Protein AF-A0A819B5K1-F1 (afdb_monomer_lite)

Structure (mmCIF, N/CA/C/O backbone):
data_AF-A0A819B5K1-F1
#
_entry.id   AF-A0A819B5K1-F1
#
loop_
_atom_site.group_PDB
_atom_site.id
_atom_site.type_symbol
_atom_site.label_atom_id
_atom_site.label_alt_id
_atom_site.label_comp_id
_atom_site.label_asym_id
_atom_site.label_entity_id
_atom_site.label_seq_id
_atom_site.pdbx_PDB_ins_code
_atom_site.Cartn_x
_atom_site.Cartn_y
_atom_site.Cartn_z
_atom_site.occupancy
_atom_site.B_iso_or_equiv
_atom_site.auth_seq_id
_atom_site.auth_comp_id
_atom_site.auth_asym_id
_atom_site.auth_atom_id
_atom_site.pdbx_PDB_model_num
ATOM 1 N N . MET A 1 1 ? 9.328 26.480 16.493 1.00 35.31 1 MET A N 1
ATOM 2 C CA . MET A 1 1 ? 9.119 25.125 17.050 1.00 35.31 1 MET A CA 1
ATOM 3 C C . MET A 1 1 ? 9.255 24.134 15.900 1.00 35.31 1 MET A C 1
ATOM 5 O O . MET A 1 1 ? 8.319 23.966 15.135 1.00 35.31 1 MET A O 1
ATOM 9 N N . ALA A 1 2 ? 10.462 23.610 15.668 1.00 34.81 2 ALA A N 1
ATOM 10 C CA . ALA A 1 2 ? 10.721 22.698 14.555 1.00 34.81 2 ALA A CA 1
ATOM 11 C C . ALA A 1 2 ? 10.109 21.332 14.885 1.00 34.81 2 ALA A C 1
ATOM 13 O O . ALA A 1 2 ? 10.538 20.687 15.842 1.00 34.81 2 ALA A O 1
ATOM 14 N N . ALA A 1 3 ? 9.091 20.917 14.130 1.00 39.88 3 ALA A N 1
ATOM 15 C CA . ALA A 1 3 ? 8.594 19.552 14.192 1.00 39.88 3 ALA A CA 1
ATOM 16 C C . ALA A 1 3 ? 9.758 18.630 13.818 1.00 39.88 3 ALA A C 1
ATOM 18 O O . ALA A 1 3 ? 10.223 18.624 12.678 1.00 39.88 3 ALA A O 1
ATOM 19 N N . ARG A 1 4 ? 10.286 17.911 14.809 1.00 41.31 4 ARG A N 1
ATOM 20 C CA . ARG A 1 4 ? 11.267 16.856 14.587 1.00 41.31 4 ARG A CA 1
ATOM 21 C C . ARG A 1 4 ? 10.591 15.841 13.672 1.00 41.31 4 ARG A C 1
ATOM 23 O O . ARG A 1 4 ? 9.619 15.210 14.072 1.00 41.31 4 ARG A O 1
ATOM 30 N N . TYR A 1 5 ? 11.051 15.752 12.428 1.00 45.34 5 TYR A N 1
ATOM 31 C CA . TYR A 1 5 ? 10.658 14.689 11.514 1.00 45.34 5 TYR A CA 1
ATOM 32 C C . TYR A 1 5 ? 11.226 13.390 12.089 1.00 45.34 5 TYR A C 1
ATOM 34 O O . TYR A 1 5 ? 12.368 13.028 11.817 1.00 45.34 5 TYR A O 1
ATOM 42 N N . GLU A 1 6 ? 10.470 12.732 12.967 1.00 43.75 6 GLU A N 1
ATOM 43 C CA . GLU A 1 6 ? 10.758 11.356 13.343 1.00 43.75 6 GLU A CA 1
ATOM 44 C C . GLU A 1 6 ? 10.614 10.526 12.071 1.00 43.75 6 GLU A C 1
ATOM 46 O O . GLU A 1 6 ? 9.514 10.303 11.561 1.00 43.75 6 GLU A O 1
ATOM 51 N N . ALA A 1 7 ? 11.751 10.134 11.500 1.00 47.50 7 ALA A N 1
ATOM 52 C CA . ALA A 1 7 ? 11.780 9.184 10.411 1.00 47.50 7 ALA A CA 1
ATOM 53 C C . ALA A 1 7 ? 11.203 7.874 10.955 1.00 47.50 7 ALA A C 1
ATOM 55 O O . ALA A 1 7 ? 11.883 7.138 11.668 1.00 47.50 7 ALA A O 1
ATOM 56 N N . THR A 1 8 ? 9.928 7.602 10.670 1.00 53.41 8 THR A N 1
ATOM 57 C CA . THR A 1 8 ? 9.326 6.312 11.002 1.00 53.41 8 THR A CA 1
ATOM 58 C C . THR A 1 8 ? 10.206 5.228 10.387 1.00 53.41 8 THR A C 1
ATOM 60 O O . THR A 1 8 ? 10.459 5.309 9.177 1.00 53.41 8 THR A O 1
ATOM 63 N N . PRO A 1 9 ? 10.699 4.256 11.178 1.00 64.06 9 PRO A N 1
ATOM 64 C CA . PRO A 1 9 ? 11.580 3.223 10.664 1.00 64.06 9 PRO A CA 1
ATOM 65 C C . PRO A 1 9 ? 10.890 2.545 9.485 1.00 64.06 9 PRO A C 1
ATOM 67 O O . PRO A 1 9 ? 9.736 2.120 9.583 1.00 64.06 9 PRO A O 1
ATOM 70 N N . ILE A 1 10 ? 11.581 2.530 8.346 1.00 67.38 10 ILE A N 1
ATOM 71 C CA . ILE A 1 10 ? 11.067 1.940 7.116 1.00 67.38 10 ILE A CA 1
ATOM 72 C C . ILE A 1 10 ? 10.837 0.453 7.408 1.00 67.38 10 ILE A C 1
ATOM 74 O O . ILE A 1 10 ? 11.781 -0.229 7.816 1.00 67.38 10 ILE A O 1
ATOM 78 N N . PRO A 1 11 ? 9.606 -0.061 7.260 1.00 75.31 11 PRO A N 1
ATOM 79 C CA . PRO A 1 11 ? 9.344 -1.457 7.554 1.00 75.31 11 PRO A CA 1
ATOM 80 C C . PRO A 1 11 ? 10.108 -2.338 6.565 1.00 75.31 11 PRO A C 1
ATOM 82 O O . PRO A 1 11 ? 10.096 -2.093 5.359 1.00 75.31 11 PRO A O 1
ATOM 85 N N . ASN A 1 12 ? 10.767 -3.374 7.081 1.00 84.56 12 ASN A N 1
ATOM 86 C CA . ASN A 1 12 ? 11.385 -4.389 6.241 1.00 84.56 12 ASN A CA 1
ATOM 87 C C . ASN A 1 12 ? 10.279 -5.259 5.627 1.00 84.56 12 ASN A C 1
ATOM 89 O O . ASN A 1 12 ? 9.574 -5.958 6.357 1.00 84.56 12 ASN A O 1
ATOM 93 N N . LEU A 1 13 ? 10.119 -5.191 4.305 1.00 87.75 13 LEU A N 1
ATOM 94 C CA . LEU A 1 13 ? 9.185 -6.024 3.556 1.00 87.75 13 LEU A CA 1
ATOM 95 C C . LEU A 1 13 ? 9.980 -7.047 2.730 1.00 87.75 13 LEU A C 1
ATOM 97 O O . LEU A 1 13 ? 10.625 -6.663 1.752 1.00 87.75 13 LEU A O 1
ATOM 101 N N . PRO A 1 14 ? 9.940 -8.345 3.078 1.00 87.88 14 PRO A N 1
ATOM 102 C CA . PRO A 1 14 ? 10.664 -9.374 2.341 1.00 87.88 14 PRO A CA 1
ATOM 103 C C . PRO A 1 14 ? 10.346 -9.353 0.842 1.00 87.88 14 PRO A C 1
ATOM 105 O O . PRO A 1 14 ? 9.191 -9.251 0.439 1.00 87.88 14 PRO A O 1
ATOM 108 N N . GLY A 1 15 ? 11.386 -9.447 0.011 1.00 87.69 15 GLY A N 1
ATOM 109 C CA . GLY A 1 15 ? 11.261 -9.377 -1.450 1.00 87.69 15 GLY A CA 1
ATOM 110 C C . GLY A 1 15 ? 11.228 -7.956 -2.022 1.00 87.69 15 GLY A C 1
ATOM 111 O O . GLY A 1 15 ? 11.293 -7.803 -3.241 1.00 87.69 15 GLY A O 1
ATOM 112 N N . TYR A 1 16 ? 11.205 -6.919 -1.179 1.00 90.69 16 TYR A N 1
ATOM 113 C CA . TYR A 1 16 ? 11.174 -5.525 -1.612 1.00 90.69 16 TYR A CA 1
ATOM 114 C C . TYR A 1 16 ? 12.228 -4.682 -0.891 1.00 90.69 16 TYR A C 1
ATOM 116 O O . TYR A 1 16 ? 12.318 -4.658 0.332 1.00 90.69 16 TYR A O 1
ATOM 124 N N . ALA A 1 17 ? 12.997 -3.915 -1.658 1.00 91.00 17 ALA A N 1
ATOM 125 C CA . ALA A 1 17 ? 13.860 -2.869 -1.128 1.00 91.00 17 ALA A CA 1
ATOM 126 C C . ALA A 1 17 ? 13.085 -1.544 -1.125 1.00 91.00 17 ALA A C 1
ATOM 128 O O . ALA A 1 17 ? 12.918 -0.927 -2.182 1.00 91.00 17 ALA A O 1
ATOM 129 N N . LEU A 1 18 ? 12.584 -1.124 0.042 1.00 91.00 18 LEU A N 1
ATOM 130 C CA . LEU A 1 18 ? 11.949 0.188 0.212 1.00 91.00 18 LEU A CA 1
ATOM 131 C C . LEU A 1 18 ? 13.004 1.299 0.100 1.00 91.00 18 LEU A C 1
ATOM 133 O O . LEU A 1 18 ? 14.098 1.192 0.648 1.00 91.00 18 LEU A O 1
ATOM 137 N N . GLY A 1 19 ? 12.664 2.359 -0.627 1.00 89.81 19 GLY A N 1
ATOM 138 C CA . GLY A 1 19 ? 13.517 3.510 -0.898 1.00 89.81 19 GLY A CA 1
ATOM 139 C C . GLY A 1 19 ? 12.874 4.818 -0.445 1.00 89.81 19 GLY A C 1
ATOM 140 O O . GLY A 1 19 ? 12.393 4.938 0.680 1.00 89.81 19 GLY A O 1
ATOM 141 N N . GLU A 1 20 ? 12.889 5.817 -1.328 1.00 92.00 20 GLU A N 1
ATOM 142 C CA . GLU A 1 20 ? 12.398 7.166 -1.037 1.00 92.00 20 GLU A CA 1
ATOM 143 C C . GLU A 1 20 ? 10.905 7.207 -0.673 1.00 92.00 20 GLU A C 1
ATOM 145 O O . GLU A 1 20 ? 10.078 6.442 -1.184 1.00 92.00 20 GLU A O 1
ATOM 150 N N . LYS A 1 21 ? 10.551 8.144 0.209 1.00 94.31 21 LYS A N 1
ATOM 151 C CA . LYS A 1 21 ? 9.162 8.458 0.539 1.00 94.31 21 LYS A CA 1
ATOM 152 C C . LYS A 1 21 ? 8.535 9.236 -0.617 1.00 94.31 21 LYS A C 1
ATOM 154 O O . LYS A 1 21 ? 9.012 10.308 -0.967 1.00 94.31 21 LYS A O 1
ATOM 159 N N . LEU A 1 22 ? 7.435 8.716 -1.151 1.00 95.25 22 LEU A N 1
ATOM 160 C CA . LEU A 1 22 ? 6.654 9.348 -2.216 1.00 95.25 22 LEU A CA 1
ATOM 161 C C . LEU A 1 22 ? 5.588 10.299 -1.662 1.00 95.25 22 LEU A C 1
ATOM 163 O O . LEU A 1 22 ? 5.255 11.295 -2.292 1.00 95.25 22 LEU A O 1
ATOM 167 N N . GLY A 1 23 ? 5.054 10.006 -0.474 1.00 94.31 23 GLY A N 1
ATOM 168 C CA . GLY A 1 23 ? 4.037 10.839 0.161 1.00 94.31 23 GLY A CA 1
ATOM 169 C C . GLY A 1 23 ? 3.688 10.378 1.571 1.00 94.31 23 GLY A C 1
ATOM 170 O O . GLY A 1 23 ? 4.034 9.273 1.985 1.00 94.31 23 GLY A O 1
ATOM 171 N N . ALA A 1 24 ? 3.010 11.230 2.336 1.00 93.25 24 ALA A N 1
ATOM 172 C CA . ALA A 1 24 ? 2.382 10.855 3.601 1.00 93.25 24 ALA A CA 1
ATOM 173 C C . ALA A 1 24 ? 1.045 11.566 3.759 1.00 93.25 24 ALA A C 1
ATOM 175 O O . ALA A 1 24 ? 0.886 12.706 3.330 1.00 93.25 24 ALA A O 1
ATOM 176 N N . GLY A 1 25 ? 0.116 10.889 4.420 1.00 87.44 25 GLY A N 1
ATOM 177 C CA . GLY A 1 25 ? -1.173 11.437 4.804 1.00 87.44 25 GLY A CA 1
ATOM 178 C C . GLY A 1 25 ? -1.661 10.827 6.110 1.00 87.44 25 GLY A C 1
ATOM 179 O O . GLY A 1 25 ? -0.972 10.030 6.747 1.00 87.44 25 GLY A O 1
ATOM 180 N N . SER A 1 26 ? -2.889 11.173 6.484 1.00 83.56 26 SER A N 1
ATOM 181 C CA . SER A 1 26 ? -3.562 10.684 7.695 1.00 83.56 26 SER A CA 1
ATOM 182 C C . SER A 1 26 ? -3.617 9.155 7.799 1.00 83.56 26 SER A C 1
ATOM 184 O O . SER A 1 26 ? -3.612 8.610 8.898 1.00 83.56 26 SER A O 1
ATOM 186 N N . PHE A 1 27 ? -3.643 8.459 6.662 1.00 82.19 27 PHE A N 1
AT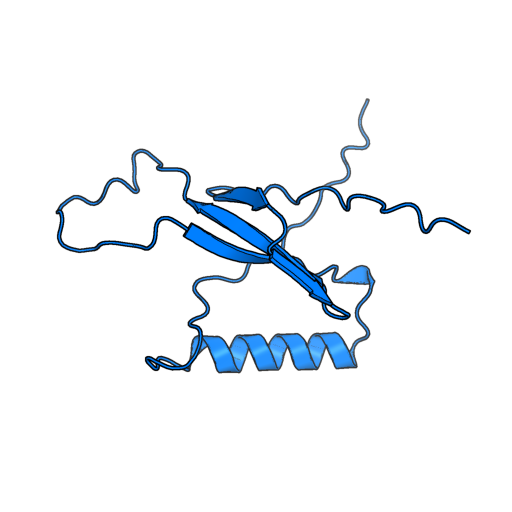OM 187 C CA . PHE A 1 27 ? -3.779 7.004 6.598 1.00 82.19 27 PHE A CA 1
ATOM 188 C C . PHE A 1 27 ? -2.451 6.256 6.455 1.00 82.19 27 PHE A C 1
ATOM 190 O O . PHE A 1 27 ? -2.472 5.036 6.326 1.00 82.19 27 PHE A O 1
ATOM 197 N N . GLY A 1 28 ? -1.309 6.948 6.452 1.00 90.25 28 GLY A N 1
ATOM 198 C CA . GLY A 1 28 ? 0.006 6.313 6.392 1.00 90.25 28 GLY A CA 1
ATOM 199 C C . GLY A 1 28 ? 0.994 6.990 5.449 1.00 90.25 28 GLY A C 1
ATOM 200 O O . GLY A 1 28 ? 0.761 8.083 4.926 1.00 90.25 28 GLY A O 1
ATOM 201 N N . THR A 1 29 ? 2.109 6.303 5.223 1.00 92.50 29 THR A N 1
ATOM 202 C CA . THR A 1 29 ? 3.231 6.785 4.409 1.00 92.50 29 THR A CA 1
ATOM 203 C C . THR A 1 29 ? 3.417 5.884 3.199 1.00 92.50 29 THR A C 1
ATOM 205 O O . THR A 1 29 ? 3.398 4.664 3.333 1.00 92.50 29 THR A O 1
ATOM 208 N N . VAL A 1 30 ? 3.611 6.471 2.021 1.00 94.75 30 VAL A N 1
ATOM 209 C CA . VAL A 1 30 ? 3.854 5.744 0.773 1.00 94.75 30 VAL A CA 1
ATOM 210 C C . VAL A 1 30 ? 5.333 5.825 0.422 1.00 94.75 30 VAL A C 1
ATOM 212 O O . VAL A 1 30 ? 5.898 6.918 0.351 1.00 94.75 30 VAL A O 1
ATOM 215 N N . TYR A 1 31 ? 5.947 4.674 0.171 1.00 94.69 31 TYR A N 1
ATOM 216 C CA . TYR A 1 31 ? 7.337 4.548 -0.252 1.00 94.69 31 TYR A CA 1
ATOM 217 C C . TYR A 1 31 ? 7.422 3.955 -1.650 1.00 94.69 31 TYR A C 1
ATOM 219 O O . TYR A 1 31 ? 6.613 3.108 -2.033 1.00 94.69 31 TYR A O 1
ATOM 227 N N . LYS A 1 3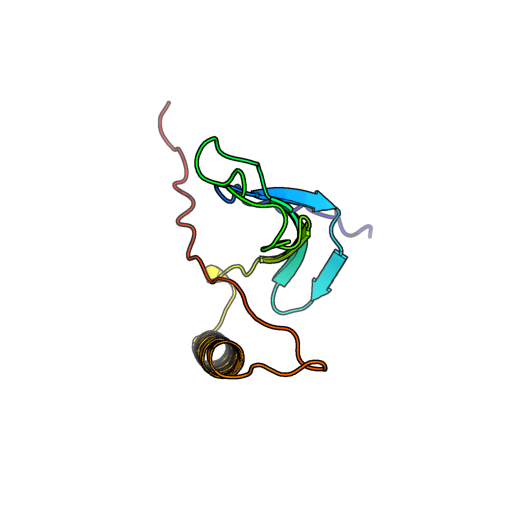2 ? 8.443 4.363 -2.396 1.00 94.50 32 LYS A N 1
ATOM 228 C CA . LYS A 1 32 ? 8.873 3.651 -3.594 1.00 94.50 32 LYS A CA 1
ATOM 229 C C . LYS A 1 32 ? 9.611 2.396 -3.165 1.00 94.50 32 LYS A C 1
ATOM 231 O O . LYS A 1 32 ? 10.441 2.457 -2.263 1.00 94.50 32 LYS A O 1
ATOM 236 N N . ALA A 1 33 ? 9.365 1.279 -3.825 1.00 93.81 33 ALA A N 1
ATOM 237 C CA . ALA A 1 33 ? 10.049 0.030 -3.541 1.00 93.81 33 ALA A CA 1
ATOM 238 C C . ALA A 1 33 ? 10.516 -0.642 -4.821 1.00 93.81 33 ALA A C 1
ATOM 240 O O . ALA A 1 33 ? 9.832 -0.589 -5.840 1.00 93.81 33 ALA A O 1
ATOM 241 N N . ARG A 1 34 ? 11.684 -1.273 -4.765 1.00 92.12 34 ARG A N 1
ATOM 242 C CA . ARG A 1 34 ? 12.220 -2.094 -5.850 1.00 92.12 34 ARG A CA 1
ATOM 243 C C . ARG A 1 34 ? 12.007 -3.561 -5.517 1.00 92.12 34 ARG A C 1
ATOM 245 O O . ARG A 1 34 ? 12.329 -3.975 -4.406 1.00 92.12 34 ARG A O 1
ATOM 252 N N . LEU A 1 35 ? 11.516 -4.342 -6.473 1.00 89.38 35 LEU A N 1
ATOM 253 C CA . LEU A 1 35 ? 11.480 -5.795 -6.324 1.00 89.38 35 LEU A CA 1
ATOM 254 C C . LEU A 1 35 ? 12.915 -6.328 -6.251 1.00 89.38 35 LEU A C 1
ATOM 256 O O . LEU A 1 35 ? 13.738 -6.007 -7.109 1.00 89.38 35 LEU A O 1
ATOM 260 N N . ILE A 1 36 ? 13.221 -7.123 -5.229 1.00 87.19 36 ILE A N 1
ATOM 261 C CA . ILE A 1 36 ? 14.511 -7.800 -5.101 1.00 87.19 36 ILE A CA 1
ATOM 262 C C . ILE A 1 36 ? 14.425 -9.079 -5.940 1.00 87.19 36 ILE A C 1
ATOM 264 O O . ILE A 1 36 ? 13.626 -9.955 -5.602 1.00 87.19 36 ILE A O 1
ATOM 268 N N . PRO A 1 37 ? 15.211 -9.216 -7.025 1.00 76.81 37 PRO A N 1
ATOM 269 C CA . PRO A 1 37 ? 15.195 -10.425 -7.833 1.00 76.81 37 PRO A CA 1
ATOM 270 C C . PRO A 1 37 ? 15.645 -11.608 -6.978 1.00 76.81 37 PRO A C 1
ATOM 272 O O . PRO A 1 37 ? 16.779 -11.655 -6.506 1.00 76.81 37 PRO A O 1
ATOM 275 N N . THR A 1 38 ? 14.757 -12.571 -6.777 1.00 71.56 38 THR A N 1
ATOM 276 C CA . THR A 1 38 ? 15.113 -13.878 -6.226 1.00 71.56 38 THR A CA 1
ATOM 277 C C . THR A 1 38 ? 15.426 -14.828 -7.378 1.00 71.56 38 THR A C 1
ATOM 279 O O . THR A 1 38 ? 14.936 -14.657 -8.495 1.00 71.56 38 THR A O 1
ATOM 282 N N . SER A 1 39 ? 16.232 -15.863 -7.133 1.00 59.75 39 SER A N 1
ATOM 283 C CA . SER A 1 39 ? 16.562 -16.886 -8.141 1.00 59.75 39 SER A CA 1
ATOM 284 C C . SER A 1 39 ? 15.323 -17.544 -8.776 1.00 59.75 39 SER A C 1
ATOM 286 O O . SER A 1 39 ? 15.406 -18.029 -9.900 1.00 59.75 39 SER A O 1
ATOM 288 N N . GLN A 1 40 ? 14.171 -17.496 -8.097 1.00 56.69 40 GLN A N 1
ATOM 289 C CA . GLN A 1 40 ? 12.868 -17.993 -8.558 1.00 56.69 40 GLN A CA 1
ATOM 290 C C . GLN A 1 40 ? 12.017 -16.963 -9.322 1.00 56.69 40 GLN A C 1
ATOM 292 O O . GLN A 1 40 ? 11.047 -17.339 -9.970 1.00 56.69 40 GLN A O 1
ATOM 297 N N . SER A 1 41 ? 12.342 -15.670 -9.246 1.00 54.06 41 SER A N 1
ATOM 298 C CA . SER A 1 41 ? 11.592 -14.591 -9.912 1.00 54.06 41 SER A CA 1
ATOM 299 C C . SER A 1 41 ? 12.286 -14.061 -11.167 1.00 54.06 41 SER A C 1
ATOM 301 O O . SER A 1 41 ? 11.853 -13.062 -11.740 1.00 54.06 41 SER A O 1
ATOM 303 N N . ARG A 1 42 ? 13.325 -14.761 -11.646 1.00 53.53 42 ARG A N 1
ATOM 304 C CA . ARG A 1 42 ? 13.898 -14.541 -12.977 1.00 53.53 42 ARG A CA 1
ATOM 305 C C . ARG A 1 42 ? 12.840 -14.961 -14.010 1.00 53.53 42 ARG A C 1
ATOM 307 O O . ARG A 1 42 ? 12.519 -16.148 -14.069 1.00 53.53 42 ARG A O 1
ATOM 314 N N . PRO A 1 43 ? 12.253 -14.035 -14.787 1.00 52.78 43 PRO A N 1
ATOM 315 C CA . PRO A 1 43 ? 11.238 -14.404 -15.762 1.00 52.78 43 PRO A CA 1
ATOM 316 C C . PRO A 1 43 ? 11.874 -15.342 -16.792 1.00 52.78 43 PRO A C 1
ATOM 318 O O . PRO A 1 43 ? 12.860 -14.996 -17.439 1.00 52.78 43 PRO A O 1
ATOM 321 N N . SER A 1 44 ? 11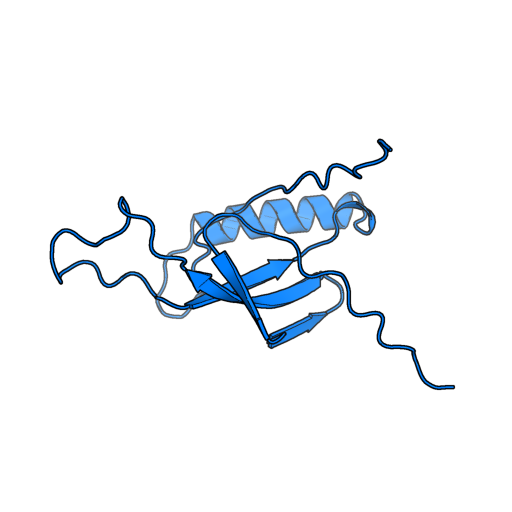.324 -16.549 -16.920 1.00 49.88 44 SER A N 1
ATOM 322 C CA . SER A 1 44 ? 11.775 -17.598 -17.845 1.00 49.88 44 SER A CA 1
ATOM 323 C C . SER A 1 44 ? 11.509 -17.273 -19.321 1.00 49.88 44 SER A C 1
ATOM 325 O O . SER A 1 44 ? 11.818 -18.064 -20.203 1.00 49.88 44 SER A O 1
ATOM 327 N N . SER A 1 45 ? 10.966 -16.096 -19.619 1.00 49.09 45 SER A N 1
ATOM 328 C CA . SER A 1 45 ? 10.845 -15.541 -20.962 1.00 49.09 45 SER A CA 1
ATOM 329 C C . SER A 1 45 ? 10.646 -14.030 -20.848 1.00 49.09 45 SER A C 1
ATOM 331 O O . SER A 1 45 ? 10.032 -13.546 -19.897 1.00 49.09 45 SER A O 1
ATOM 333 N N . ALA A 1 46 ? 11.135 -13.266 -21.822 1.00 53.41 46 ALA A N 1
ATOM 334 C CA . ALA A 1 46 ? 11.003 -11.808 -21.889 1.00 53.41 46 ALA A CA 1
ATOM 335 C C . ALA A 1 46 ? 9.542 -11.297 -22.029 1.00 53.41 46 ALA A C 1
ATOM 337 O O . ALA A 1 46 ? 9.328 -10.121 -22.299 1.00 53.41 46 ALA A O 1
ATOM 338 N N . ALA A 1 47 ? 8.533 -12.161 -21.854 1.00 46.44 47 ALA A N 1
ATOM 339 C CA . ALA A 1 47 ? 7.130 -11.914 -22.184 1.00 46.44 47 ALA A CA 1
ATOM 340 C C . ALA A 1 47 ? 6.223 -11.593 -20.978 1.00 46.44 47 ALA A C 1
ATOM 342 O O . ALA A 1 47 ? 5.023 -11.406 -21.143 1.00 46.44 47 ALA A O 1
ATOM 343 N N . CYS A 1 48 ? 6.758 -11.501 -19.758 1.00 48.00 48 CYS A N 1
ATOM 344 C CA . CYS A 1 48 ? 5.994 -11.060 -18.584 1.00 48.00 48 CYS A CA 1
ATOM 345 C C . CYS A 1 48 ? 6.783 -9.993 -17.822 1.00 48.00 48 CYS A C 1
ATOM 347 O O . CYS A 1 48 ? 7.348 -10.263 -16.761 1.00 48.00 48 CYS A O 1
ATOM 349 N N . ALA A 1 49 ? 6.865 -8.786 -18.387 1.00 61.75 49 ALA A N 1
ATOM 350 C CA . ALA A 1 49 ? 7.514 -7.636 -17.764 1.00 61.75 49 ALA A CA 1
ATOM 351 C C . ALA A 1 49 ? 6.726 -7.188 -16.521 1.00 61.75 49 ALA A C 1
ATOM 353 O O . ALA A 1 49 ? 5.903 -6.277 -16.576 1.00 61.75 49 ALA A O 1
ATOM 354 N N . ARG A 1 50 ? 6.941 -7.855 -15.381 1.00 64.69 50 ARG A N 1
ATOM 355 C CA . ARG A 1 50 ? 6.466 -7.342 -14.093 1.00 64.69 50 ARG A CA 1
ATOM 356 C C . ARG A 1 50 ? 7.133 -5.986 -13.832 1.00 64.69 50 ARG A C 1
ATOM 358 O O . ARG A 1 50 ? 8.314 -5.835 -14.153 1.00 64.69 50 ARG A O 1
ATOM 365 N N . PRO A 1 51 ? 6.423 -5.007 -13.248 1.00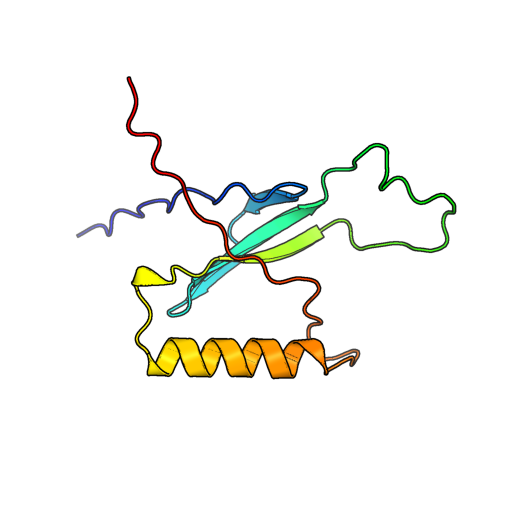 72.25 51 PRO A N 1
ATOM 366 C CA . PRO A 1 51 ? 7.034 -3.729 -12.921 1.00 72.25 51 PRO A CA 1
ATOM 367 C C . PRO A 1 51 ? 8.179 -3.935 -11.923 1.00 72.25 51 PRO A C 1
ATOM 369 O O . PRO A 1 51 ? 8.054 -4.674 -10.949 1.00 72.25 51 PRO A O 1
ATOM 372 N N . ASN A 1 52 ? 9.309 -3.268 -12.161 1.00 82.69 52 ASN A N 1
ATOM 373 C CA . ASN A 1 52 ? 10.471 -3.332 -11.267 1.00 82.69 52 ASN A CA 1
ATOM 374 C C . ASN A 1 52 ? 10.293 -2.467 -10.008 1.00 82.69 52 ASN A C 1
ATOM 376 O O . ASN A 1 52 ? 11.017 -2.648 -9.025 1.00 82.69 52 ASN A O 1
ATOM 380 N N . PHE A 1 53 ? 9.352 -1.519 -10.050 1.00 91.81 53 PHE A N 1
ATOM 381 C CA . PHE A 1 53 ? 9.078 -0.567 -8.984 1.00 91.81 53 PHE A CA 1
ATOM 382 C C . PHE A 1 53 ? 7.611 -0.598 -8.566 1.00 91.81 53 PHE A C 1
ATOM 384 O O . PHE A 1 53 ? 6.722 -0.732 -9.402 1.00 91.81 53 PHE A O 1
ATOM 391 N N . PHE A 1 54 ? 7.380 -0.415 -7.269 1.00 94.25 54 PHE A N 1
ATOM 392 C CA . PHE A 1 54 ? 6.068 -0.450 -6.634 1.00 94.25 54 PHE A CA 1
ATOM 393 C C . PHE A 1 54 ? 5.900 0.724 -5.672 1.00 94.25 54 PHE A C 1
ATOM 395 O O . PHE A 1 54 ? 6.880 1.245 -5.133 1.00 94.25 54 PHE A O 1
ATOM 402 N N . ALA A 1 55 ? 4.650 1.107 -5.430 1.00 95.12 55 ALA A N 1
ATOM 403 C CA . ALA A 1 55 ? 4.279 1.989 -4.334 1.00 95.12 55 ALA A CA 1
ATOM 404 C C . ALA A 1 55 ? 3.795 1.138 -3.152 1.00 95.12 55 ALA A C 1
ATOM 406 O O . ALA A 1 55 ? 2.854 0.359 -3.292 1.00 95.12 55 ALA A O 1
ATOM 407 N N . ILE A 1 56 ? 4.429 1.288 -1.991 1.00 94.19 56 ILE A N 1
ATOM 408 C CA . ILE A 1 56 ? 4.060 0.580 -0.761 1.00 94.19 56 ILE A CA 1
ATOM 409 C C . ILE A 1 56 ? 3.492 1.591 0.225 1.00 94.19 56 ILE A C 1
ATOM 411 O O . ILE A 1 56 ? 4.219 2.447 0.729 1.00 94.19 56 ILE A O 1
ATOM 415 N N . LYS A 1 57 ? 2.191 1.484 0.507 1.00 93.75 57 LYS A N 1
ATOM 416 C CA . LYS A 1 57 ? 1.502 2.276 1.532 1.00 93.75 57 LYS A CA 1
ATOM 417 C C . LYS A 1 57 ? 1.615 1.563 2.881 1.00 93.75 57 LYS A C 1
ATOM 419 O O . LYS A 1 57 ? 0.958 0.555 3.120 1.00 93.75 57 LYS A O 1
ATOM 424 N N . CYS A 1 58 ? 2.445 2.099 3.766 1.00 92.44 58 CYS A N 1
ATOM 425 C CA . CYS A 1 58 ? 2.658 1.604 5.120 1.00 92.44 58 CYS A CA 1
ATOM 426 C C . CYS A 1 58 ? 1.651 2.243 6.075 1.00 92.44 58 CYS A C 1
ATOM 428 O O . CYS A 1 58 ? 1.604 3.469 6.208 1.00 92.44 58 CYS A O 1
ATOM 430 N N . ILE A 1 59 ? 0.872 1.410 6.762 1.00 91.12 59 ILE A N 1
ATOM 431 C CA . ILE A 1 59 ? -0.221 1.849 7.632 1.00 91.12 59 ILE A CA 1
ATOM 432 C C . ILE A 1 59 ? 0.006 1.292 9.034 1.00 91.12 59 ILE A C 1
ATOM 434 O O . ILE A 1 59 ? 0.115 0.081 9.226 1.00 91.12 59 ILE A O 1
ATOM 438 N N . ASN A 1 60 ? 0.063 2.173 10.034 1.00 88.69 60 ASN A N 1
ATOM 439 C CA . ASN A 1 60 ? 0.196 1.747 11.421 1.00 88.69 60 ASN A CA 1
ATOM 440 C C . ASN A 1 60 ? -1.169 1.320 11.969 1.00 88.69 60 ASN A C 1
ATOM 442 O O . ASN A 1 60 ? -1.983 2.149 12.363 1.00 88.69 60 ASN A O 1
ATOM 446 N N . ARG A 1 61 ? -1.418 0.008 12.043 1.00 86.25 61 ARG A N 1
ATOM 447 C CA . ARG A 1 61 ? -2.700 -0.526 12.533 1.00 86.25 61 ARG A CA 1
ATOM 448 C C . ARG A 1 61 ? -3.063 -0.040 13.942 1.00 86.25 61 ARG A C 1
ATOM 450 O O . ARG A 1 61 ? -4.248 0.078 14.241 1.00 86.25 61 ARG A O 1
ATOM 457 N N . LYS A 1 62 ? -2.069 0.249 14.793 1.00 85.88 62 LYS A N 1
ATOM 458 C CA . LYS A 1 62 ? -2.284 0.690 16.183 1.00 85.88 62 LYS A CA 1
ATOM 459 C C . LYS A 1 62 ? -2.904 2.086 16.275 1.00 85.88 62 LYS A C 1
ATOM 461 O O . LYS A 1 62 ? -3.523 2.391 17.284 1.00 85.88 62 LYS A O 1
ATOM 466 N N . THR A 1 63 ? -2.745 2.920 15.247 1.00 86.00 63 THR A N 1
ATOM 467 C CA . THR A 1 63 ? -3.277 4.292 15.231 1.00 86.00 63 THR A CA 1
ATOM 468 C C . THR A 1 63 ? -4.661 4.383 14.589 1.00 86.00 63 THR A C 1
ATOM 470 O O . THR A 1 63 ? -5.206 5.476 14.472 1.00 86.00 63 THR A O 1
ATOM 473 N N . LEU A 1 64 ? -5.232 3.261 14.138 1.00 87.56 64 LEU A N 1
ATOM 474 C CA . LEU A 1 64 ? -6.530 3.235 13.469 1.00 87.56 64 LEU A CA 1
ATOM 475 C C . LEU A 1 64 ? -7.656 2.944 14.462 1.00 87.56 64 LEU A C 1
ATOM 477 O O . LEU A 1 64 ? -7.566 2.010 15.259 1.00 87.56 64 LEU A O 1
ATOM 481 N N . THR A 1 65 ? -8.753 3.692 14.353 1.00 92.94 65 THR A N 1
ATOM 482 C CA . THR A 1 65 ? -10.018 3.354 15.018 1.00 92.94 65 THR A CA 1
ATOM 483 C C . THR A 1 65 ? -10.672 2.153 14.334 1.00 92.94 65 THR A C 1
ATOM 485 O O . THR A 1 65 ? -10.353 1.838 13.186 1.00 92.94 65 THR A O 1
ATOM 488 N N . LYS A 1 66 ? -11.633 1.506 15.005 1.00 92.19 66 LYS A N 1
ATOM 489 C CA . LYS A 1 66 ? -12.401 0.395 14.421 1.00 92.19 66 LYS A CA 1
ATOM 490 C C . LYS A 1 66 ? -13.063 0.796 13.096 1.00 92.19 66 LYS A C 1
ATOM 492 O O . LYS A 1 66 ? -12.893 0.108 12.100 1.00 92.19 66 LYS A O 1
ATOM 497 N N . THR A 1 67 ? -13.689 1.972 13.054 1.00 94.12 67 THR A N 1
ATOM 498 C CA . THR A 1 67 ? -14.291 2.525 11.833 1.00 94.12 67 THR A CA 1
ATOM 499 C C . THR A 1 67 ? -13.268 2.683 10.708 1.00 94.12 67 THR A C 1
ATOM 501 O O . THR A 1 67 ? -13.524 2.278 9.578 1.00 94.12 67 THR A O 1
ATOM 504 N N . THR A 1 68 ? -12.084 3.233 10.996 1.00 89.94 68 THR A N 1
ATOM 505 C CA . THR A 1 68 ? -11.039 3.405 9.974 1.00 89.94 68 THR A CA 1
ATOM 506 C C . THR A 1 68 ? -10.459 2.066 9.517 1.00 89.94 68 THR A C 1
ATOM 508 O O . THR A 1 68 ? -10.101 1.921 8.350 1.00 89.94 68 THR A O 1
ATOM 511 N N . GLN A 1 69 ? -10.390 1.068 10.402 1.00 91.88 69 GLN A N 1
ATOM 512 C CA . GLN A 1 69 ? -10.011 -0.295 10.026 1.00 91.88 69 GLN A CA 1
ATOM 513 C C . GLN A 1 69 ? -11.042 -0.925 9.081 1.00 91.88 69 GLN A C 1
ATOM 515 O O . GLN A 1 69 ? -10.646 -1.511 8.076 1.00 91.88 69 GLN A O 1
ATOM 520 N N . ASP A 1 70 ? -12.340 -0.757 9.343 1.00 93.69 70 ASP A N 1
ATOM 521 C CA . ASP A 1 70 ? -13.407 -1.269 8.473 1.00 93.69 70 ASP A CA 1
ATOM 522 C C . ASP A 1 70 ? -13.372 -0.606 7.085 1.00 93.69 70 ASP A C 1
ATOM 524 O O . ASP A 1 70 ? -13.476 -1.288 6.062 1.00 93.69 70 ASP A O 1
ATOM 528 N N . LEU A 1 71 ? -13.138 0.712 7.035 1.00 93.44 71 LEU A N 1
ATOM 529 C CA . LEU A 1 71 ? -12.946 1.448 5.779 1.00 93.44 71 LEU A CA 1
ATOM 530 C C . LEU A 1 71 ? -11.744 0.923 4.988 1.00 93.44 71 LEU A C 1
ATOM 532 O O . LEU A 1 71 ? -11.859 0.695 3.788 1.00 93.44 71 LEU A O 1
ATOM 536 N N . LEU A 1 72 ? -10.622 0.666 5.661 1.00 92.38 72 LEU A N 1
ATOM 537 C CA . LEU A 1 72 ? -9.418 0.110 5.045 1.00 92.38 72 LEU A CA 1
ATOM 538 C C . LEU A 1 72 ? -9.648 -1.307 4.500 1.00 92.38 72 LEU A C 1
ATOM 540 O O . LEU A 1 72 ? -9.199 -1.629 3.403 1.00 92.38 72 LEU A O 1
ATOM 544 N N . ILE A 1 73 ? -10.384 -2.153 5.224 1.00 92.38 73 ILE A N 1
ATOM 545 C CA . ILE A 1 73 ? -10.749 -3.495 4.747 1.00 92.38 73 ILE A CA 1
ATOM 546 C C . ILE A 1 73 ? -11.642 -3.400 3.505 1.00 92.38 73 ILE A C 1
ATOM 548 O O . ILE A 1 73 ? -11.457 -4.167 2.557 1.00 92.38 73 ILE A O 1
ATOM 552 N N . ASN A 1 74 ? -12.597 -2.470 3.487 1.00 93.94 74 ASN A N 1
ATOM 553 C CA . ASN A 1 74 ? -13.460 -2.249 2.330 1.00 93.94 74 ASN A CA 1
ATOM 554 C C . ASN A 1 74 ? -12.681 -1.703 1.126 1.00 93.94 74 ASN A C 1
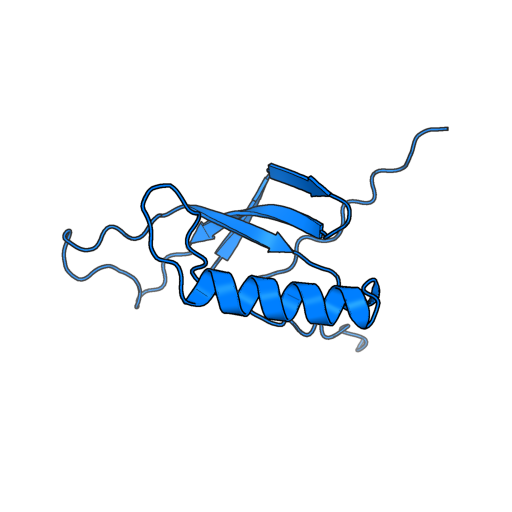ATOM 556 O O . ASN A 1 74 ? -12.871 -2.204 0.021 1.00 93.94 74 ASN A O 1
ATOM 560 N N . GLU A 1 75 ? -11.763 -0.755 1.335 1.00 92.12 75 GLU A N 1
ATOM 561 C CA . GLU A 1 75 ? -10.858 -0.238 0.297 1.00 92.12 75 GLU A CA 1
ATOM 562 C C . GLU A 1 75 ? -10.049 -1.380 -0.340 1.00 92.12 75 GLU A C 1
ATOM 564 O O . GLU A 1 75 ? -10.071 -1.548 -1.557 1.00 92.12 75 GLU A O 1
ATOM 569 N N . ILE A 1 76 ? -9.424 -2.238 0.477 1.00 92.38 76 ILE A N 1
ATOM 570 C CA . ILE A 1 76 ? -8.681 -3.423 0.013 1.00 92.38 76 ILE A CA 1
ATOM 571 C C . ILE A 1 76 ? -9.591 -4.349 -0.804 1.00 92.38 76 ILE A C 1
ATOM 573 O O . ILE A 1 76 ? -9.197 -4.797 -1.878 1.00 92.38 76 ILE A O 1
ATOM 577 N N . LYS A 1 77 ? -10.807 -4.650 -0.329 1.00 92.00 77 LYS A N 1
ATOM 578 C CA . LYS A 1 77 ? -11.757 -5.519 -1.051 1.00 92.00 77 LYS A CA 1
ATOM 579 C C . LYS A 1 77 ? -12.141 -4.948 -2.415 1.00 92.00 77 LYS A C 1
ATOM 581 O O . LYS A 1 77 ? -12.212 -5.705 -3.378 1.00 92.00 77 LYS A O 1
ATOM 586 N N . LEU A 1 78 ? -12.379 -3.640 -2.493 1.00 92.62 78 LEU A N 1
ATOM 587 C CA . LEU A 1 78 ? -12.694 -2.965 -3.750 1.00 92.62 78 LEU A CA 1
ATOM 588 C C . LEU A 1 78 ? -11.502 -3.032 -4.710 1.00 92.62 78 LEU A C 1
ATOM 590 O O . LEU A 1 78 ? -11.652 -3.506 -5.833 1.00 92.62 78 LEU A O 1
ATOM 594 N N . LEU A 1 79 ? -10.304 -2.657 -4.252 1.00 91.44 79 LEU A N 1
ATOM 595 C CA . LEU A 1 79 ? -9.099 -2.630 -5.087 1.00 91.44 79 LEU A CA 1
ATOM 596 C C . LEU A 1 79 ? -8.647 -4.017 -5.572 1.00 91.44 79 LEU A C 1
ATOM 598 O O . LEU A 1 79 ? -8.032 -4.103 -6.628 1.00 91.44 79 LEU A O 1
ATOM 602 N N . LYS A 1 80 ? -8.971 -5.109 -4.860 1.00 89.00 80 LYS A N 1
ATOM 603 C CA . LYS A 1 80 ? -8.695 -6.482 -5.341 1.00 89.00 80 LYS A CA 1
ATOM 604 C C . LYS A 1 80 ? -9.504 -6.869 -6.576 1.00 89.00 80 LYS A C 1
ATOM 606 O O . LYS A 1 80 ? -9.059 -7.713 -7.347 1.00 89.00 80 LYS A O 1
ATOM 611 N N . ASN A 1 81 ? -10.696 -6.300 -6.730 1.00 89.44 81 ASN A N 1
ATOM 612 C CA . ASN A 1 81 ? -11.650 -6.710 -7.758 1.00 89.44 81 ASN A CA 1
ATOM 613 C C . ASN A 1 81 ? -11.677 -5.760 -8.961 1.00 89.44 81 ASN A C 1
ATOM 615 O O . ASN A 1 81 ? -12.279 -6.088 -9.982 1.00 89.44 81 ASN A O 1
ATOM 619 N N . ILE A 1 82 ? -11.042 -4.593 -8.858 1.00 92.12 82 ILE A N 1
ATOM 620 C CA . ILE A 1 82 ? -11.020 -3.591 -9.921 1.00 92.12 82 ILE A CA 1
ATOM 621 C C . ILE A 1 82 ? -9.743 -3.758 -10.745 1.00 92.12 82 ILE A C 1
ATOM 623 O O . ILE A 1 82 ? -8.638 -3.587 -10.236 1.00 92.12 82 ILE A O 1
ATOM 627 N N . LYS A 1 83 ? -9.905 -4.054 -12.038 1.00 91.50 83 LYS A N 1
ATOM 628 C CA . LYS A 1 83 ? -8.822 -4.069 -13.029 1.00 91.50 83 LYS A CA 1
ATOM 629 C C . LYS A 1 83 ? -9.187 -3.147 -14.176 1.00 91.50 83 LYS A C 1
ATOM 631 O O . LYS A 1 83 ? -10.061 -3.469 -14.976 1.00 91.50 83 LYS A O 1
ATOM 636 N N . HIS A 1 84 ? -8.561 -1.980 -14.208 1.00 94.12 84 HIS A N 1
ATOM 637 C CA . HIS A 1 84 ? -8.880 -0.936 -15.170 1.00 94.12 84 HIS A CA 1
ATOM 638 C C . HIS A 1 84 ? -7.657 -0.046 -15.402 1.00 94.12 84 HIS A C 1
ATOM 640 O O . HIS A 1 84 ? -6.956 0.274 -14.452 1.00 94.12 84 HIS A O 1
ATOM 646 N N . GLU A 1 85 ? -7.430 0.396 -16.640 1.00 93.50 85 GLU A N 1
ATOM 647 C CA . GLU A 1 85 ? -6.245 1.180 -17.035 1.00 93.50 85 GLU A CA 1
ATOM 648 C C . GLU A 1 85 ? -6.048 2.450 -16.190 1.00 93.50 85 GLU A C 1
ATOM 650 O O . GLU A 1 85 ? -4.940 2.769 -15.771 1.00 93.50 85 GLU A O 1
ATOM 655 N N . ASN A 1 86 ? -7.147 3.139 -15.880 1.00 95.50 86 ASN A N 1
ATOM 656 C CA . ASN A 1 86 ? -7.134 4.397 -15.126 1.00 95.50 86 ASN A CA 1
ATOM 657 C C . ASN A 1 86 ? -7.311 4.229 -13.606 1.00 95.50 86 ASN A C 1
ATOM 659 O O . ASN A 1 86 ? -7.504 5.221 -12.903 1.00 95.50 86 ASN A O 1
ATOM 663 N N . ILE A 1 87 ? -7.311 2.997 -13.086 1.00 92.81 87 ILE A N 1
ATOM 664 C CA . ILE A 1 87 ? -7.435 2.732 -11.646 1.00 92.81 87 ILE A CA 1
ATOM 665 C C . ILE A 1 87 ? -6.210 1.950 -11.191 1.00 92.81 87 ILE A C 1
ATOM 667 O O . ILE A 1 87 ? -5.854 0.933 -11.774 1.00 92.81 87 ILE A O 1
ATOM 671 N N . VAL A 1 88 ? -5.567 2.423 -10.124 1.00 91.69 88 VAL A N 1
ATOM 672 C CA . VAL A 1 88 ? -4.370 1.779 -9.579 1.00 91.69 88 VAL A CA 1
ATOM 673 C C . VAL A 1 88 ? -4.702 0.357 -9.117 1.00 91.69 88 VAL A C 1
ATOM 675 O O . VAL A 1 88 ? -5.516 0.169 -8.215 1.00 91.69 88 VAL A O 1
ATOM 678 N N . GLU A 1 89 ? -4.040 -0.636 -9.713 1.00 91.31 89 GLU A N 1
ATOM 679 C CA . GLU A 1 89 ? -4.158 -2.037 -9.303 1.00 91.31 89 GLU A CA 1
ATOM 680 C C . GLU A 1 89 ? -3.406 -2.276 -7.989 1.00 91.31 89 GLU A C 1
ATOM 682 O O . GLU A 1 89 ? -2.245 -1.887 -7.818 1.00 91.31 89 GLU A O 1
ATOM 687 N N . MET A 1 90 ? -4.063 -2.957 -7.051 1.00 92.31 90 MET A N 1
ATOM 688 C CA . MET A 1 90 ? -3.419 -3.426 -5.831 1.00 92.31 90 MET A CA 1
ATOM 689 C C . MET A 1 90 ? -2.846 -4.827 -6.051 1.00 92.31 90 MET A C 1
ATOM 691 O O . MET A 1 90 ? -3.586 -5.802 -6.152 1.00 92.31 90 MET A O 1
ATOM 695 N N . TYR A 1 91 ? -1.518 -4.925 -6.069 1.00 90.06 91 TYR A N 1
ATOM 696 C CA . TYR A 1 91 ? -0.815 -6.191 -6.290 1.00 90.06 91 TYR A CA 1
ATOM 697 C C . TYR A 1 91 ? -0.841 -7.128 -5.080 1.00 90.06 91 TYR A C 1
ATOM 699 O O . TYR A 1 91 ? -0.966 -8.339 -5.247 1.0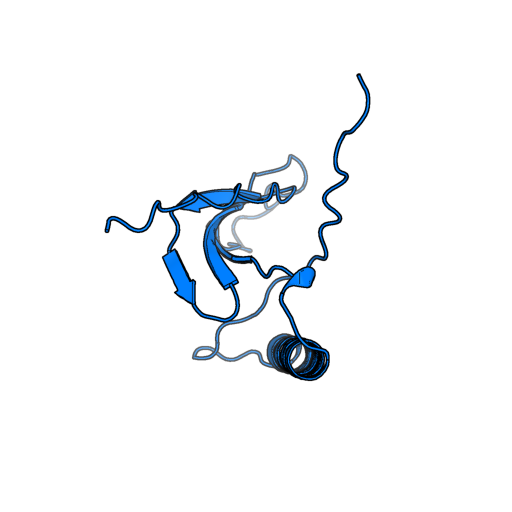0 90.06 91 TYR A O 1
ATOM 707 N N . ASP A 1 92 ? -0.684 -6.584 -3.872 1.00 89.81 92 ASP A N 1
ATOM 708 C CA . ASP A 1 92 ? -0.551 -7.383 -2.656 1.00 89.81 92 ASP A CA 1
ATOM 709 C C . ASP A 1 92 ? -0.948 -6.589 -1.400 1.00 89.81 92 ASP A C 1
ATOM 711 O O . ASP A 1 92 ? -0.927 -5.356 -1.388 1.00 89.81 92 ASP A O 1
ATOM 715 N N . PHE A 1 93 ? -1.303 -7.308 -0.335 1.00 91.56 93 PHE A N 1
ATOM 716 C CA . PHE A 1 93 ? -1.541 -6.776 1.003 1.00 91.56 93 PHE A CA 1
ATOM 717 C C . PHE A 1 93 ? -0.954 -7.725 2.050 1.00 91.56 93 PHE A C 1
ATOM 719 O O . PHE A 1 93 ? -1.355 -8.886 2.139 1.00 91.56 93 PHE A O 1
ATOM 726 N N . GLN A 1 94 ? -0.066 -7.202 2.897 1.00 89.25 94 GLN A N 1
ATOM 727 C CA . GLN A 1 94 ? 0.612 -7.975 3.935 1.00 89.25 94 GLN A CA 1
ATOM 728 C C . GLN A 1 94 ? 0.444 -7.329 5.311 1.00 89.25 94 GLN A C 1
ATOM 730 O O . GLN A 1 94 ? 0.528 -6.110 5.465 1.00 89.25 94 GLN A O 1
ATOM 735 N N . VAL A 1 95 ? 0.251 -8.165 6.332 1.00 87.88 95 VAL A N 1
ATOM 736 C CA . VAL A 1 95 ? 0.267 -7.745 7.736 1.00 87.88 95 VAL A CA 1
ATOM 737 C C . VAL A 1 95 ? 1.617 -8.133 8.323 1.00 87.88 95 VAL A C 1
ATOM 739 O O . VAL A 1 95 ? 1.877 -9.307 8.570 1.00 87.88 95 VAL A O 1
ATOM 742 N N . LEU A 1 96 ? 2.479 -7.139 8.545 1.00 83.06 96 LEU A N 1
ATOM 743 C CA . LEU A 1 96 ? 3.772 -7.345 9.190 1.00 83.06 96 LEU A CA 1
ATOM 744 C C . LEU A 1 96 ? 3.613 -7.286 10.710 1.00 83.06 96 LEU A C 1
ATOM 746 O O . LEU A 1 96 ? 3.269 -6.245 11.276 1.00 83.06 96 LEU A O 1
ATOM 750 N N . THR A 1 97 ? 3.907 -8.395 11.381 1.00 71.50 97 THR A N 1
ATOM 751 C CA . THR A 1 97 ? 4.111 -8.394 12.830 1.00 71.50 97 THR A CA 1
ATOM 752 C C . THR A 1 97 ? 5.551 -7.976 13.089 1.00 71.50 97 THR A C 1
ATOM 754 O O . THR A 1 97 ? 6.472 -8.767 12.902 1.00 71.50 97 THR A O 1
ATOM 757 N N . ILE A 1 98 ? 5.758 -6.725 13.505 1.00 64.69 98 ILE A N 1
ATOM 758 C CA . ILE A 1 98 ? 7.062 -6.299 14.018 1.00 64.69 98 ILE A CA 1
ATOM 759 C C . ILE A 1 98 ? 7.243 -7.014 15.357 1.00 64.69 98 ILE A C 1
ATOM 761 O O . ILE A 1 98 ? 6.675 -6.597 16.367 1.00 64.69 98 ILE A O 1
ATOM 765 N N . LEU A 1 99 ? 7.984 -8.121 15.354 1.00 57.41 99 LEU A N 1
ATOM 766 C CA . LEU A 1 99 ? 8.495 -8.701 16.586 1.00 57.41 99 LEU A CA 1
ATOM 767 C C . LEU A 1 99 ? 9.467 -7.670 17.159 1.00 57.41 99 LEU A C 1
ATOM 769 O O . LEU A 1 99 ? 10.527 -7.427 16.587 1.00 57.41 99 LEU A O 1
ATOM 773 N N . SER A 1 100 ? 9.085 -7.008 18.251 1.00 51.75 100 SER A N 1
ATOM 774 C CA . SER A 1 100 ? 10.052 -6.277 19.057 1.00 51.75 100 SER A CA 1
ATOM 775 C C . SER A 1 100 ? 11.029 -7.316 19.585 1.00 51.75 100 SER A C 1
ATOM 777 O O . SER A 1 100 ? 10.672 -8.111 20.451 1.00 51.75 100 SER A O 1
ATOM 779 N N . SER A 1 101 ? 12.234 -7.362 19.029 1.00 48.00 101 SER A N 1
ATOM 780 C CA . SER A 1 101 ? 13.335 -8.137 19.584 1.00 48.00 101 SER A CA 1
ATOM 781 C C . SER A 1 101 ? 13.724 -7.520 20.929 1.00 48.00 101 SER A C 1
ATOM 783 O O . SER A 1 101 ? 14.632 -6.701 21.009 1.00 48.00 101 SER A O 1
ATOM 785 N N . SER A 1 102 ? 12.988 -7.865 21.983 1.00 52.38 102 SER A N 1
ATOM 786 C CA . SER A 1 102 ? 13.437 -7.751 23.365 1.00 52.38 102 SER A CA 1
ATOM 787 C C . SER A 1 102 ? 14.025 -9.102 23.754 1.00 52.38 102 SER A C 1
ATOM 789 O O . SER A 1 102 ? 13.304 -9.946 24.276 1.00 52.38 102 SER A O 1
ATOM 791 N N . LEU A 1 103 ? 15.292 -9.336 23.415 1.00 46.88 103 LEU A N 1
ATOM 792 C CA . LEU A 1 103 ? 16.111 -10.419 23.970 1.00 46.88 103 LEU A CA 1
ATOM 793 C C . LEU A 1 103 ? 17.585 -10.172 23.615 1.00 46.88 103 LEU A C 1
ATOM 795 O O . LEU A 1 103 ? 18.047 -10.601 22.559 1.00 46.88 103 LEU A O 1
ATOM 799 N N . ALA A 1 104 ? 18.254 -9.419 24.492 1.00 36.28 104 ALA A N 1
ATOM 800 C CA . ALA A 1 104 ? 19.618 -9.592 25.017 1.00 36.28 104 ALA A CA 1
ATOM 801 C C . ALA A 1 104 ? 20.038 -8.288 25.709 1.00 36.28 104 ALA A C 1
ATOM 803 O O . ALA A 1 104 ? 20.128 -7.255 25.009 1.00 36.28 104 ALA A O 1
#

Secondary structure (DSSP, 8-state):
-------PPPP-BTTEEEEEEEEEETTEEEEEEEE---TT-S-SSTT----SEEEEEE--GGG--HHHHHHHHHHHHHHHH--BTTB-----------------

Sequence (104 aa):
MAARYEATPIPNLPGYALGEKLGAGSFGTVYKARLIPTSQSRPSSAACARPNFFAIKCINRKTLTKTTQDLLINEIKLLKNIKHENIVEMYDFQVLTILSSSLA

Radius of gyration: 16.51 Å; chains: 1; bounding box: 34×43×47 Å

Foldseek 3Di:
DDDPPPPDPDDDDPQKDWDDWPDADPFATKTKIAGDDDPVNPPPDPPDPDDRIDIDGDGDPVPDDPVRVVVVVVVVVVLCPDDDPPDDHDPDDDDDDPPPPPDD

pLDDT: mean 78.96, std 18.53, range [34.81, 95.5]